Protein AF-A0A3D5ZH46-F1 (afdb_monomer)

pLDDT: mean 91.47, std 13.08, range [43.97, 98.62]

Secondary structure (DSSP, 8-state):
-------TT--TTPPP----S-TT-S-----SS--HHHHHHTSSS-SHHHHHHHHHHHHTT-BTT--STTTB--

Structure (mmCIF, N/CA/C/O backbone):
data_AF-A0A3D5ZH46-F1
#
_entry.id   AF-A0A3D5ZH46-F1
#
loop_
_atom_site.group_PDB
_atom_site.id
_atom_site.type_symbol
_atom_site.label_atom_id
_atom_site.label_alt_id
_atom_site.label_comp_id
_atom_site.label_asym_id
_atom_site.label_entity_id
_atom_site.label_seq_id
_atom_site.pdbx_PDB_ins_code
_atom_site.Cartn_x
_atom_site.Cartn_y
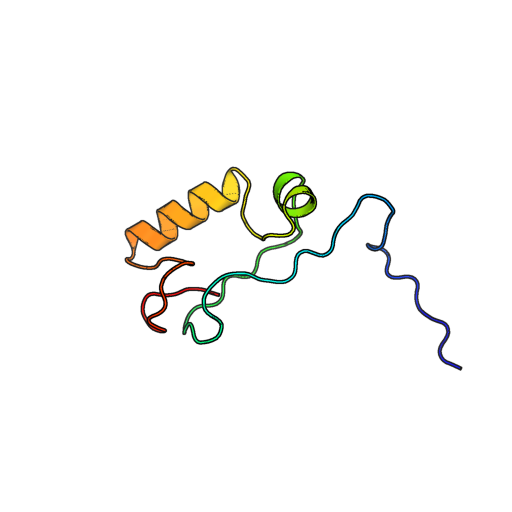_atom_site.Cartn_z
_atom_site.occupancy
_atom_site.B_iso_or_equiv
_atom_site.auth_seq_id
_atom_site.auth_comp_id
_atom_site.auth_asym_id
_atom_site.auth_atom_id
_atom_site.pdbx_PDB_model_num
ATOM 1 N N 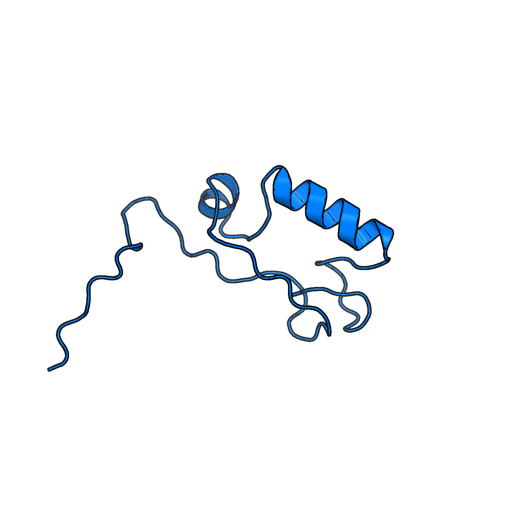. MET A 1 1 ? -4.664 -30.392 -23.321 1.00 43.97 1 MET A N 1
ATOM 2 C CA . MET A 1 1 ? -3.487 -29.652 -22.829 1.00 43.97 1 MET A CA 1
ATOM 3 C C . MET A 1 1 ? -3.799 -28.189 -23.073 1.00 43.97 1 MET A C 1
ATOM 5 O O . MET A 1 1 ? -3.992 -27.836 -24.226 1.00 43.97 1 MET A O 1
ATOM 9 N N . MET A 1 2 ? -4.023 -27.397 -22.022 1.00 44.06 2 MET A N 1
ATOM 10 C CA . MET A 1 2 ? -4.146 -25.943 -22.172 1.00 44.06 2 MET A CA 1
ATOM 11 C C . MET A 1 2 ? -2.761 -25.426 -22.549 1.00 44.06 2 MET A C 1
ATOM 13 O O . MET A 1 2 ? -1.811 -25.627 -21.800 1.00 44.06 2 MET A O 1
ATOM 17 N N . GLU A 1 3 ? -2.647 -24.847 -23.735 1.00 53.44 3 GLU A N 1
ATOM 18 C CA . GLU A 1 3 ? -1.481 -24.072 -24.142 1.00 53.44 3 GLU A CA 1
ATOM 19 C C . GLU A 1 3 ? -1.353 -22.905 -23.152 1.00 53.44 3 GLU A C 1
ATOM 21 O O . GLU A 1 3 ? -2.312 -22.153 -22.960 1.00 53.44 3 GLU A O 1
ATOM 26 N N . GLU A 1 4 ? -0.224 -22.807 -22.443 1.00 59.16 4 GLU A N 1
ATOM 27 C CA . GLU A 1 4 ? 0.027 -21.689 -21.535 1.00 59.16 4 GLU A CA 1
ATOM 28 C C . GLU A 1 4 ? -0.031 -20.391 -22.345 1.00 59.16 4 GLU A C 1
ATOM 30 O O . GLU A 1 4 ? 0.861 -20.105 -23.143 1.00 59.16 4 GLU A O 1
ATOM 35 N N . MET A 1 5 ? -1.091 -19.598 -22.158 1.00 57.00 5 MET A N 1
ATOM 36 C CA . MET A 1 5 ? -1.124 -18.240 -22.690 1.00 57.00 5 MET A CA 1
ATOM 37 C C . MET A 1 5 ? 0.074 -17.486 -22.101 1.00 57.00 5 MET A C 1
ATOM 39 O O . MET A 1 5 ? 0.174 -17.382 -20.873 1.00 57.00 5 MET A O 1
ATOM 43 N N . PRO A 1 6 ? 0.990 -16.951 -22.925 1.00 63.97 6 PRO A N 1
ATOM 44 C CA . PRO A 1 6 ? 2.128 -16.214 -22.410 1.00 63.97 6 PRO A CA 1
ATOM 45 C C . PRO A 1 6 ? 1.594 -14.989 -21.676 1.00 63.97 6 PRO A C 1
ATOM 47 O O . PRO A 1 6 ? 0.953 -14.136 -22.284 1.0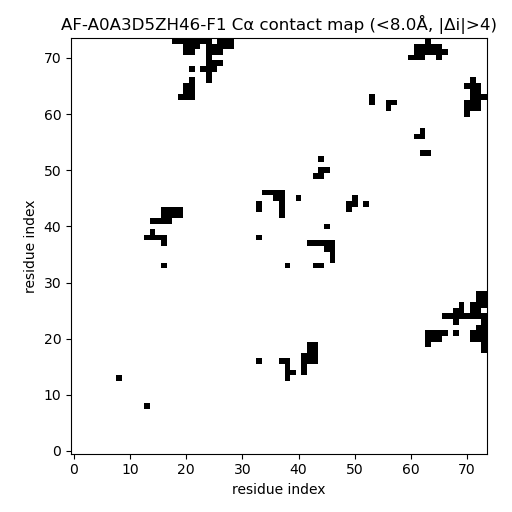0 63.97 6 PRO A O 1
ATOM 50 N N . PHE A 1 7 ? 1.834 -14.909 -20.365 1.00 68.44 7 PHE A N 1
ATOM 51 C CA . PHE A 1 7 ? 1.511 -13.726 -19.572 1.00 68.44 7 PHE A CA 1
ATOM 52 C C . PHE A 1 7 ? 2.202 -12.514 -20.218 1.00 68.44 7 PHE A C 1
ATOM 54 O O . PHE A 1 7 ? 3.425 -12.395 -20.107 1.00 68.44 7 PHE A O 1
ATOM 61 N N . PRO A 1 8 ? 1.468 -11.594 -20.874 1.00 71.12 8 PRO A N 1
ATOM 62 C CA . PRO A 1 8 ? 2.072 -10.553 -21.714 1.00 71.12 8 PRO A CA 1
ATOM 63 C C . PRO A 1 8 ? 2.909 -9.545 -20.908 1.00 71.12 8 PRO A C 1
ATOM 65 O O . PRO A 1 8 ? 3.717 -8.796 -21.463 1.00 71.12 8 PRO A O 1
ATOM 68 N N . LEU A 1 9 ? 2.734 -9.545 -19.585 1.00 73.00 9 LEU A N 1
ATOM 69 C CA . LEU A 1 9 ? 3.444 -8.699 -18.631 1.00 73.00 9 LEU A CA 1
ATOM 70 C C . LEU A 1 9 ? 4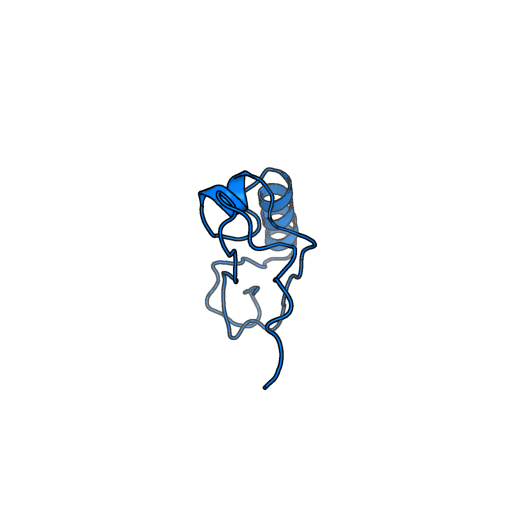.668 -9.383 -18.001 1.00 73.00 9 LEU A C 1
ATOM 72 O O . LEU A 1 9 ? 5.482 -8.710 -17.374 1.00 73.00 9 LEU A O 1
ATOM 76 N N . LYS A 1 10 ? 4.849 -10.699 -18.185 1.00 76.75 10 LYS A N 1
ATOM 77 C CA . LYS A 1 10 ? 5.992 -11.445 -17.643 1.00 76.75 10 LYS A CA 1
ATOM 78 C C . LYS A 1 10 ? 7.208 -11.251 -18.550 1.00 76.75 10 LYS A C 1
ATOM 80 O O . LYS A 1 10 ? 7.476 -12.051 -19.443 1.00 76.75 10 LYS A O 1
ATOM 85 N N . LYS A 1 11 ? 7.929 -10.152 -18.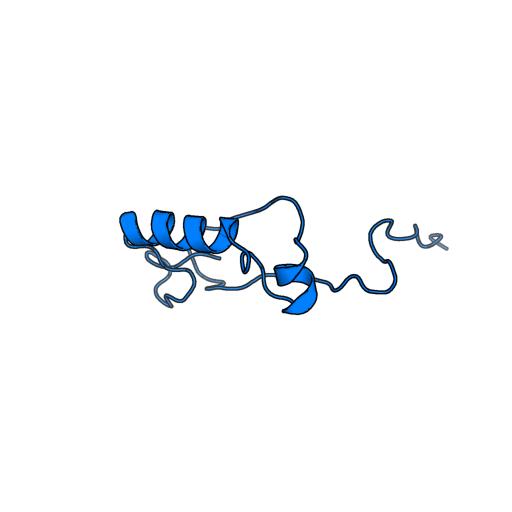328 1.00 82.06 11 LYS A N 1
ATOM 86 C CA . LYS A 1 11 ? 9.134 -9.767 -19.075 1.00 82.06 11 LYS A CA 1
ATOM 87 C C . LYS A 1 11 ? 10.370 -9.818 -18.168 1.00 82.06 11 LYS A C 1
ATOM 89 O O . LYS A 1 11 ? 10.244 -9.570 -16.968 1.00 82.06 11 LYS A O 1
ATOM 94 N N . PRO A 1 12 ? 11.569 -10.104 -18.707 1.00 82.12 12 PRO A N 1
ATOM 95 C CA . PRO A 1 12 ? 12.808 -9.952 -17.951 1.00 82.12 12 PRO A CA 1
ATOM 96 C C . PRO A 1 12 ? 12.916 -8.540 -17.356 1.00 82.12 12 PRO A C 1
ATOM 98 O O . PRO A 1 12 ? 12.637 -7.560 -18.042 1.00 82.12 12 PRO A O 1
ATOM 101 N N . GLY A 1 13 ? 13.300 -8.439 -16.082 1.00 85.19 13 GLY A N 1
ATOM 102 C CA . GLY A 1 13 ? 13.419 -7.156 -15.376 1.00 85.19 13 GLY A CA 1
ATOM 103 C C . GLY A 1 13 ? 12.114 -6.596 -14.794 1.00 85.19 13 GLY A C 1
ATOM 104 O O . GLY A 1 13 ? 12.164 -5.581 -14.102 1.00 85.19 13 GLY A O 1
ATOM 105 N N . VAL A 1 14 ? 10.973 -7.261 -15.012 1.00 88.38 14 VAL A N 1
ATOM 106 C CA . VAL A 1 14 ? 9.701 -6.940 -14.349 1.00 88.38 14 VAL A CA 1
ATOM 107 C C . VAL A 1 14 ? 9.471 -7.906 -13.186 1.00 88.38 14 VAL A C 1
ATOM 109 O O . VAL A 1 14 ? 9.452 -9.124 -13.359 1.00 88.38 14 VAL A O 1
ATOM 112 N N . ASN A 1 15 ? 9.298 -7.356 -11.991 1.00 91.94 15 ASN A N 1
ATOM 113 C CA . ASN A 1 15 ? 8.970 -8.062 -10.768 1.00 91.94 15 ASN A CA 1
ATOM 114 C C . ASN A 1 15 ? 7.465 -8.015 -10.511 1.00 91.94 15 ASN A C 1
ATOM 116 O O . ASN A 1 15 ? 6.778 -7.041 -10.813 1.00 91.94 15 ASN A O 1
ATOM 120 N N . PHE A 1 16 ? 6.968 -9.079 -9.891 1.00 92.44 16 PHE A N 1
ATOM 121 C CA . PHE A 1 16 ? 5.609 -9.114 -9.380 1.00 92.44 16 PHE A CA 1
ATOM 122 C C . PHE A 1 16 ? 5.496 -8.228 -8.136 1.00 92.44 16 PHE A C 1
ATOM 124 O O . PHE A 1 16 ? 6.270 -8.385 -7.191 1.00 92.44 16 PHE A O 1
ATOM 131 N N . VAL A 1 17 ? 4.526 -7.317 -8.147 1.00 95.38 17 VAL A N 1
ATOM 132 C CA . VAL A 1 17 ? 4.154 -6.467 -7.013 1.00 95.38 17 VAL A CA 1
ATOM 133 C C . VAL A 1 17 ? 2.759 -6.896 -6.609 1.00 95.38 17 VAL A C 1
ATOM 135 O O . VAL A 1 17 ? 1.818 -6.712 -7.377 1.00 95.38 17 VAL A O 1
ATOM 138 N N . PHE A 1 18 ? 2.657 -7.552 -5.456 1.00 94.56 18 PHE A N 1
ATOM 139 C CA . PHE A 1 18 ? 1.424 -8.219 -5.060 1.00 94.56 18 PHE A CA 1
ATOM 140 C C . PHE A 1 18 ? 0.493 -7.285 -4.286 1.00 94.56 18 PHE A C 1
ATOM 142 O O . PHE A 1 18 ? -0.493 -6.809 -4.834 1.00 94.56 18 PHE A O 1
ATOM 149 N N . ALA A 1 19 ? 0.819 -7.035 -3.021 1.00 96.19 19 ALA A N 1
ATOM 150 C CA . ALA A 1 19 ? 0.049 -6.216 -2.095 1.00 96.19 19 ALA A CA 1
ATOM 151 C C . ALA A 1 19 ? 0.936 -5.830 -0.901 1.00 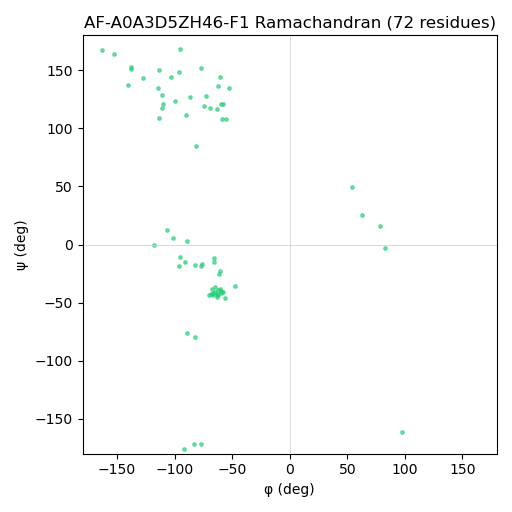96.19 19 ALA A C 1
ATOM 153 O O . ALA A 1 19 ? 2.014 -6.404 -0.720 1.00 96.19 19 ALA A O 1
ATOM 154 N N . ASP A 1 20 ? 0.471 -4.881 -0.095 1.00 96.56 20 ASP A N 1
ATOM 155 C CA . ASP A 1 20 ? 1.067 -4.467 1.178 1.00 96.56 20 ASP A CA 1
ATOM 156 C C . ASP A 1 20 ? -0.040 -3.907 2.088 1.00 96.56 20 ASP A C 1
ATOM 158 O O . ASP A 1 20 ? -1.121 -3.597 1.609 1.00 96.56 20 ASP A O 1
ATOM 162 N N . GLY A 1 21 ? 0.212 -3.768 3.385 1.00 96.69 21 GLY A N 1
ATOM 163 C CA . GLY A 1 21 ? -0.756 -3.234 4.345 1.00 96.69 21 GLY A CA 1
ATOM 164 C C . GLY A 1 21 ? -1.523 -4.302 5.122 1.00 96.69 21 GLY A C 1
ATOM 165 O O . GLY A 1 21 ? -1.087 -5.448 5.253 1.00 96.69 21 GLY A O 1
ATOM 166 N N . ASN A 1 22 ? -2.657 -3.917 5.711 1.00 97.81 22 ASN A N 1
ATOM 167 C CA . ASN A 1 22 ? -3.384 -4.768 6.652 1.00 97.81 22 ASN A CA 1
ATOM 168 C C . ASN A 1 22 ? -4.419 -5.648 5.930 1.00 97.81 22 ASN A C 1
ATOM 170 O O . ASN A 1 22 ? -5.440 -5.124 5.493 1.00 97.81 22 ASN A O 1
ATOM 174 N N . PRO A 1 23 ? -4.242 -6.982 5.868 1.00 97.06 23 PRO A N 1
ATOM 175 C CA . PRO A 1 23 ? -5.158 -7.874 5.1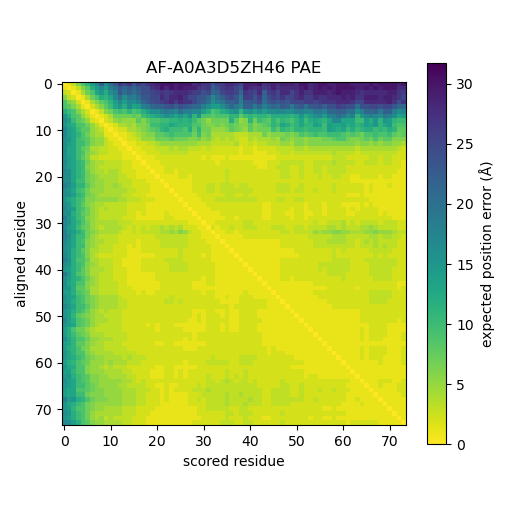48 1.00 97.06 23 PRO A CA 1
ATOM 176 C C . PRO A 1 23 ? -6.567 -7.946 5.755 1.00 97.06 23 PRO A C 1
ATOM 178 O O . PRO A 1 23 ? -7.470 -8.493 5.129 1.00 97.06 23 PRO A O 1
ATOM 181 N N . ASN A 1 24 ? -6.761 -7.416 6.966 1.00 97.81 24 ASN A N 1
ATOM 182 C CA . ASN A 1 24 ? -8.064 -7.306 7.616 1.00 97.81 24 ASN A CA 1
ATOM 183 C C . ASN A 1 24 ? -8.656 -5.889 7.529 1.00 97.81 24 ASN A C 1
ATOM 185 O O . ASN A 1 24 ? -9.670 -5.641 8.175 1.00 97.81 24 ASN A O 1
ATOM 189 N N . ALA A 1 25 ? -8.029 -4.949 6.812 1.00 98.31 25 ALA A N 1
ATOM 190 C CA . ALA A 1 25 ? -8.540 -3.588 6.680 1.00 98.31 25 ALA A CA 1
ATOM 191 C C . ALA A 1 25 ? -9.926 -3.553 6.021 1.00 98.31 25 ALA A C 1
ATOM 193 O O . ALA A 1 25 ? -10.217 -4.309 5.097 1.00 98.31 25 ALA A O 1
ATOM 194 N N . GLU A 1 26 ? -10.770 -2.623 6.469 1.00 98.06 26 GLU A N 1
ATOM 195 C CA . GLU A 1 26 ? -12.083 -2.380 5.855 1.00 98.06 26 GLU A CA 1
ATOM 196 C C . GLU A 1 26 ? -11.968 -1.602 4.526 1.00 98.06 26 GLU A C 1
ATOM 198 O O . GLU A 1 26 ? -12.905 -1.592 3.728 1.00 98.06 26 GLU A O 1
ATOM 203 N N . LEU A 1 27 ? -10.816 -0.967 4.274 1.00 97.88 27 LEU A N 1
ATOM 204 C CA . LEU A 1 27 ? -10.498 -0.233 3.051 1.00 97.88 27 LEU A CA 1
ATOM 205 C C . LEU A 1 27 ? -9.423 -0.968 2.241 1.00 97.88 27 LEU A C 1
ATOM 207 O O . LEU A 1 27 ? -8.342 -1.238 2.760 1.00 97.88 27 LEU A O 1
ATOM 211 N N . MET A 1 28 ? -9.693 -1.191 0.953 1.00 98.00 28 MET A N 1
ATOM 212 C CA . MET A 1 28 ? -8.708 -1.654 -0.029 1.00 98.00 28 MET A CA 1
ATOM 213 C C . MET A 1 28 ? -8.459 -0.573 -1.087 1.00 98.00 28 MET A C 1
ATOM 215 O O . MET A 1 28 ? -9.411 0.005 -1.620 1.00 98.00 28 MET A O 1
ATOM 219 N N . VAL A 1 29 ? -7.196 -0.319 -1.422 1.00 97.88 29 VAL A N 1
ATOM 220 C CA . VAL A 1 29 ? -6.771 0.625 -2.458 1.00 97.88 29 VAL A CA 1
ATOM 221 C C . VAL A 1 29 ? -6.183 -0.140 -3.640 1.00 97.88 29 VAL A C 1
ATOM 223 O O . VAL A 1 29 ? -5.149 -0.792 -3.538 1.00 97.88 29 VAL A O 1
ATOM 226 N N . VAL A 1 30 ? -6.819 -0.016 -4.806 1.00 97.38 30 VAL A N 1
ATOM 227 C CA . VAL A 1 30 ? -6.374 -0.674 -6.043 1.00 97.38 30 VAL A CA 1
ATOM 228 C C . VAL A 1 30 ? -5.840 0.370 -7.019 1.00 97.38 30 VAL A C 1
ATOM 230 O O . VAL A 1 30 ? -6.555 1.295 -7.402 1.00 97.38 30 VAL A O 1
ATOM 233 N N . GLY A 1 31 ? -4.571 0.227 -7.403 1.00 95.00 31 GLY A N 1
ATOM 234 C CA . GLY A 1 31 ? -3.927 1.033 -8.443 1.00 95.00 31 GLY A CA 1
ATOM 235 C C . GLY A 1 31 ? -4.022 0.391 -9.831 1.00 95.00 31 GLY A C 1
ATOM 236 O O . GLY A 1 31 ? -4.630 -0.661 -10.000 1.00 95.00 31 GLY A O 1
ATOM 237 N N . GLU A 1 32 ? -3.396 1.018 -10.828 1.00 94.31 32 GLU A N 1
ATOM 238 C CA . GLU A 1 32 ? -3.350 0.493 -12.200 1.00 94.31 32 GLU A CA 1
ATOM 239 C C . GLU A 1 32 ? -2.246 -0.563 -12.374 1.00 94.31 32 GLU A C 1
ATOM 241 O O . GLU A 1 32 ? -2.509 -1.764 -12.360 1.00 94.31 32 GLU A O 1
ATOM 246 N N . ALA A 1 33 ? -0.999 -0.118 -12.540 1.00 91.06 33 ALA A N 1
ATOM 247 C CA . ALA A 1 33 ? 0.160 -0.974 -12.750 1.00 91.06 33 ALA A CA 1
ATOM 248 C C . ALA A 1 33 ? 1.353 -0.472 -11.920 1.00 91.06 33 ALA A C 1
ATOM 250 O O . ALA A 1 33 ? 1.443 0.728 -11.644 1.00 91.06 33 ALA A O 1
ATOM 251 N N . PRO A 1 34 ? 2.287 -1.359 -11.531 1.00 94.62 34 PRO A N 1
ATOM 252 C CA . PRO A 1 34 ? 3.494 -0.951 -10.823 1.00 94.62 34 PRO A CA 1
ATOM 253 C C . PRO A 1 34 ? 4.363 -0.016 -11.670 1.00 94.62 34 PRO A C 1
ATOM 255 O O . PRO A 1 34 ? 4.600 -0.282 -12.850 1.00 94.62 34 PRO A O 1
ATOM 258 N N . GLY A 1 35 ? 4.871 1.049 -11.052 1.00 95.00 35 GLY A N 1
ATOM 259 C CA . GLY A 1 35 ? 5.904 1.896 -11.633 1.00 95.00 35 GLY A CA 1
ATOM 260 C C . GLY A 1 35 ? 7.305 1.323 -11.420 1.00 95.00 35 GLY A C 1
ATOM 261 O O . GLY A 1 35 ? 7.489 0.197 -10.954 1.00 95.00 35 GLY A O 1
ATOM 262 N N . GLU A 1 36 ? 8.322 2.113 -11.763 1.00 96.00 36 GLU A N 1
ATOM 263 C CA . GLU A 1 36 ? 9.731 1.714 -11.647 1.00 96.00 36 GLU A CA 1
ATOM 264 C C . GLU A 1 36 ? 10.147 1.428 -10.196 1.00 96.00 36 GLU A C 1
ATOM 266 O O . GLU A 1 36 ? 10.795 0.416 -9.922 1.00 96.00 36 GLU A O 1
ATOM 271 N N . GLU A 1 37 ? 9.733 2.278 -9.254 1.00 97.56 37 GLU A N 1
ATOM 272 C CA . GLU A 1 37 ? 10.067 2.111 -7.837 1.00 97.56 37 GLU A CA 1
ATOM 273 C C . GLU A 1 37 ? 9.368 0.896 -7.228 1.00 97.56 37 GLU A C 1
ATOM 275 O O . GLU A 1 37 ? 10.002 0.113 -6.519 1.00 97.56 37 GLU A O 1
ATOM 280 N N . GLU A 1 38 ? 8.091 0.683 -7.550 1.00 97.38 38 GLU A N 1
ATOM 281 C CA . GLU A 1 38 ? 7.350 -0.501 -7.121 1.00 97.38 38 GLU A CA 1
ATOM 282 C C . GLU A 1 38 ? 7.972 -1.771 -7.704 1.00 97.38 38 GLU A C 1
ATOM 284 O O . GLU A 1 38 ? 8.180 -2.750 -6.989 1.00 97.38 38 GLU A O 1
ATOM 289 N N . ASN A 1 39 ? 8.351 -1.742 -8.984 1.00 95.75 39 ASN A N 1
ATOM 290 C CA . ASN A 1 39 ? 9.051 -2.838 -9.639 1.00 95.75 39 ASN A CA 1
ATOM 291 C C . ASN A 1 39 ? 10.391 -3.154 -8.954 1.00 95.75 39 ASN A C 1
ATOM 293 O O . ASN A 1 39 ? 10.736 -4.321 -8.763 1.00 95.75 39 ASN A O 1
ATOM 297 N N . ARG A 1 40 ? 11.154 -2.129 -8.563 1.00 96.44 40 ARG A N 1
ATOM 298 C CA . ARG A 1 40 ? 12.454 -2.275 -7.895 1.00 96.44 40 ARG A CA 1
ATOM 299 C C . ARG A 1 40 ? 12.317 -2.819 -6.472 1.00 96.44 40 ARG A C 1
ATOM 301 O O . ARG A 1 40 ? 13.098 -3.684 -6.075 1.00 96.44 40 ARG A O 1
ATOM 308 N N . LEU A 1 41 ? 11.349 -2.310 -5.710 1.00 96.75 41 LEU A N 1
ATOM 309 C CA . LEU A 1 41 ? 11.157 -2.622 -4.289 1.00 96.75 41 LEU A CA 1
ATOM 310 C C . LEU A 1 41 ? 10.221 -3.803 -4.033 1.00 96.75 41 LEU A C 1
ATOM 312 O O . LEU A 1 41 ? 10.228 -4.348 -2.933 1.00 96.75 41 LEU A O 1
ATOM 316 N N . LYS A 1 42 ? 9.457 -4.224 -5.044 1.00 96.31 42 LYS A N 1
ATOM 317 C CA . LYS A 1 42 ? 8.441 -5.285 -4.963 1.00 96.31 42 LYS A CA 1
ATOM 318 C C . LYS A 1 42 ? 7.289 -4.953 -4.007 1.00 96.31 42 LYS A C 1
ATOM 320 O O . LYS A 1 42 ? 6.633 -5.855 -3.497 1.00 96.31 42 LYS A O 1
ATOM 325 N N . LEU A 1 43 ? 7.044 -3.661 -3.789 1.00 96.88 43 LEU A N 1
ATOM 326 C CA . LEU A 1 43 ? 5.994 -3.124 -2.922 1.00 96.88 43 LEU A CA 1
ATOM 327 C C . LEU A 1 43 ? 5.160 -2.101 -3.700 1.00 96.88 43 LEU A C 1
ATOM 329 O O . LEU A 1 43 ? 5.733 -1.377 -4.514 1.00 96.88 43 LEU A O 1
ATOM 333 N N . PRO A 1 44 ? 3.837 -2.028 -3.489 1.00 97.75 44 PRO A N 1
ATOM 334 C CA . PRO A 1 44 ? 2.970 -1.081 -4.181 1.00 97.75 44 PRO A CA 1
ATOM 335 C C . PRO A 1 44 ? 3.089 0.341 -3.606 1.00 97.75 44 PRO A C 1
ATOM 337 O O . PRO A 1 44 ? 3.337 0.536 -2.415 1.00 97.75 44 PRO A O 1
ATOM 340 N N . PHE A 1 45 ? 2.837 1.346 -4.452 1.00 97.62 45 PHE A N 1
ATOM 341 C CA . PHE A 1 45 ? 2.775 2.765 -4.072 1.00 97.62 45 PHE A CA 1
ATOM 342 C C . PHE A 1 45 ? 4.031 3.276 -3.332 1.00 97.62 45 PHE A C 1
ATOM 344 O O . PHE A 1 45 ? 3.937 3.917 -2.285 1.00 97.62 45 PHE A O 1
ATOM 351 N N . MET A 1 46 ? 5.214 3.010 -3.882 1.00 97.50 46 MET A N 1
ATOM 352 C CA . MET A 1 46 ? 6.504 3.479 -3.365 1.00 97.50 46 MET A CA 1
ATOM 353 C C . MET A 1 46 ? 7.005 4.767 -4.043 1.00 97.50 46 MET A C 1
ATOM 355 O O . MET A 1 46 ? 7.869 5.461 -3.499 1.00 97.50 46 MET A O 1
ATOM 359 N N . GLY A 1 47 ? 6.475 5.110 -5.220 1.00 96.81 47 GLY A N 1
ATOM 360 C CA . GLY A 1 47 ? 6.816 6.321 -5.966 1.00 96.81 47 GLY A CA 1
ATOM 361 C C . GLY A 1 47 ? 6.180 7.610 -5.420 1.00 96.81 47 GLY A C 1
ATOM 362 O O . GLY A 1 47 ? 5.540 7.641 -4.369 1.00 96.81 47 GLY A O 1
ATOM 363 N N . GLN A 1 48 ? 6.321 8.711 -6.169 1.00 97.75 48 GLN A N 1
ATOM 364 C CA . GLN A 1 48 ? 5.780 10.030 -5.792 1.00 97.75 48 GLN A CA 1
ATOM 365 C C . GLN A 1 48 ? 4.255 10.003 -5.586 1.00 97.75 48 GLN A C 1
ATOM 367 O O . GLN A 1 48 ? 3.750 10.591 -4.632 1.00 97.75 48 GLN A O 1
ATOM 372 N N . ALA A 1 49 ? 3.531 9.293 -6.458 1.00 96.75 49 ALA A N 1
ATOM 373 C CA . ALA A 1 49 ? 2.083 9.128 -6.345 1.00 96.75 49 ALA A CA 1
ATOM 374 C C . ALA A 1 49 ? 1.691 8.347 -5.079 1.00 96.75 49 ALA A C 1
ATOM 376 O O . ALA A 1 49 ? 0.711 8.693 -4.428 1.00 96.75 49 ALA A O 1
ATOM 377 N N . GLY A 1 50 ? 2.488 7.349 -4.685 1.00 97.62 50 GLY A N 1
ATOM 378 C CA . GLY A 1 50 ? 2.269 6.599 -3.451 1.00 97.62 50 GLY A CA 1
ATOM 379 C C . GLY A 1 50 ? 2.478 7.432 -2.189 1.00 97.62 50 GLY A C 1
ATOM 380 O O . GLY A 1 50 ? 1.670 7.375 -1.268 1.00 97.62 50 GLY A O 1
ATOM 381 N N . LYS A 1 51 ? 3.480 8.318 -2.187 1.00 97.81 51 LYS A N 1
ATOM 382 C CA . LYS A 1 51 ? 3.668 9.290 -1.095 1.00 97.81 51 LYS A CA 1
ATOM 383 C C . LYS A 1 51 ? 2.488 10.253 -0.967 1.00 97.81 51 LYS A C 1
ATOM 385 O O . LYS A 1 51 ? 2.099 10.598 0.146 1.00 97.81 51 LYS A O 1
ATOM 390 N N . LEU A 1 52 ? 1.919 10.694 -2.091 1.00 98.25 52 LEU A N 1
ATOM 391 C CA . LEU A 1 52 ? 0.713 11.521 -2.077 1.00 98.25 52 LEU A CA 1
ATOM 392 C C . LEU A 1 52 ? -0.493 10.732 -1.547 1.00 98.25 52 LEU A C 1
ATOM 394 O O . LEU A 1 52 ? -1.245 11.259 -0.732 1.00 98.25 52 LEU A O 1
ATOM 398 N N . LEU A 1 53 ? -0.647 9.467 -1.950 1.00 98.06 53 LEU A N 1
ATOM 399 C CA . LEU A 1 53 ? -1.672 8.575 -1.404 1.00 98.06 53 LEU A CA 1
ATOM 400 C C . LEU A 1 53 ? -1.555 8.463 0.124 1.00 98.06 53 LEU A C 1
ATOM 402 O O . LEU A 1 53 ? -2.553 8.632 0.819 1.00 98.06 5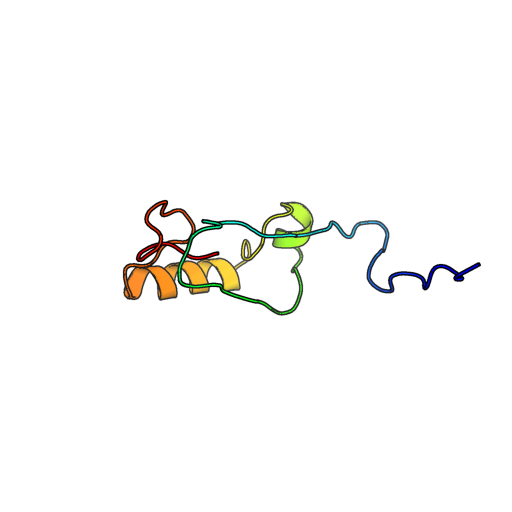3 LEU A O 1
ATOM 406 N N . ASP A 1 54 ? -0.348 8.269 0.657 1.00 98.25 54 ASP A N 1
ATOM 407 C CA . ASP A 1 54 ? -0.120 8.212 2.106 1.00 98.25 54 ASP A CA 1
ATOM 408 C C . ASP A 1 54 ? -0.537 9.506 2.814 1.00 98.25 54 ASP A C 1
ATOM 410 O O . ASP A 1 54 ? -1.148 9.467 3.882 1.00 98.25 54 ASP A O 1
ATOM 414 N N . GLN A 1 55 ? -0.258 10.665 2.211 1.00 98.62 55 GLN A N 1
ATOM 415 C CA . GLN A 1 55 ? -0.693 11.959 2.743 1.00 98.62 55 GLN A CA 1
ATOM 416 C C . GLN A 1 55 ? -2.221 12.094 2.744 1.00 98.62 55 GLN A C 1
ATOM 418 O O . GLN A 1 55 ? -2.788 12.586 3.719 1.00 98.62 55 GLN A O 1
ATOM 423 N N . MET A 1 56 ? -2.891 11.639 1.683 1.00 98.50 56 MET A N 1
ATOM 424 C CA . MET A 1 56 ? -4.352 11.675 1.578 1.00 98.50 56 MET A CA 1
ATOM 425 C C . MET A 1 56 ? -5.025 10.748 2.596 1.00 98.50 56 MET A C 1
ATOM 427 O O . MET A 1 56 ? -5.980 11.162 3.249 1.00 98.50 56 MET A O 1
ATOM 431 N N . LEU A 1 57 ? -4.513 9.525 2.770 1.00 98.44 57 LEU A N 1
ATOM 432 C CA . LEU A 1 57 ? -5.004 8.583 3.782 1.00 98.44 57 LEU A CA 1
ATOM 433 C C . LEU A 1 57 ? -4.785 9.134 5.195 1.00 98.44 57 LEU A C 1
ATOM 435 O O . LEU A 1 57 ? -5.706 9.144 6.012 1.00 98.44 57 LEU A O 1
ATOM 439 N N . SER A 1 58 ? -3.597 9.680 5.459 1.00 98.44 58 SER A N 1
ATOM 440 C CA . SER A 1 58 ? -3.263 10.279 6.752 1.00 98.44 58 SER A CA 1
ATOM 441 C C . SER A 1 58 ? -4.183 11.453 7.103 1.00 98.44 58 SER A C 1
ATOM 443 O O . SER A 1 58 ? -4.641 11.562 8.241 1.00 98.44 58 SER A O 1
ATOM 445 N N . ALA A 1 59 ? -4.551 12.283 6.119 1.00 98.62 59 ALA A N 1
ATOM 446 C CA . ALA A 1 59 ? -5.473 13.403 6.314 1.00 98.62 59 ALA A CA 1
ATOM 447 C C . ALA A 1 59 ? -6.873 12.979 6.799 1.00 98.62 59 ALA A C 1
ATOM 449 O O . ALA A 1 59 ? -7.572 13.785 7.412 1.00 98.62 59 ALA A O 1
ATOM 450 N N . ILE A 1 60 ? -7.272 11.725 6.561 1.00 98.00 60 ILE A N 1
ATOM 451 C CA . ILE A 1 60 ? -8.536 11.143 7.040 1.00 98.00 60 ILE A CA 1
ATOM 452 C C . ILE A 1 60 ? -8.338 10.134 8.184 1.00 98.00 60 ILE A C 1
ATOM 454 O O . ILE A 1 60 ? -9.269 9.417 8.542 1.00 98.00 60 ILE A O 1
ATOM 458 N N . GLY A 1 61 ? -7.143 10.082 8.780 1.00 98.25 61 GLY A N 1
ATOM 459 C CA . GLY A 1 61 ? -6.830 9.213 9.918 1.00 98.25 61 GLY A CA 1
ATOM 460 C C . GLY A 1 61 ? -6.566 7.747 9.561 1.00 98.25 61 GLY A C 1
ATOM 461 O O . GLY A 1 61 ? -6.578 6.902 10.455 1.00 98.25 61 GLY A O 1
ATOM 462 N N . ILE A 1 62 ? -6.319 7.440 8.285 1.00 98.56 62 ILE A N 1
ATOM 463 C CA . ILE A 1 62 ? -6.006 6.091 7.799 1.00 98.56 62 ILE A CA 1
ATOM 464 C C . ILE A 1 62 ? -4.505 5.967 7.520 1.00 98.56 62 ILE A C 1
ATOM 466 O O . ILE A 1 62 ? -3.860 6.901 7.048 1.00 98.56 62 ILE A O 1
ATOM 470 N N . SER A 1 63 ? -3.931 4.795 7.786 1.00 98.12 63 SER A N 1
ATOM 471 C CA . SER A 1 63 ? -2.553 4.469 7.412 1.00 98.12 63 SER A CA 1
ATOM 472 C C . SER A 1 63 ? -2.446 3.030 6.926 1.00 98.12 63 SER A C 1
ATOM 474 O O . SER A 1 63 ? -2.969 2.117 7.560 1.00 98.12 63 SER A O 1
ATOM 476 N N . ARG A 1 64 ? -1.697 2.806 5.840 1.00 96.62 64 ARG A N 1
ATOM 477 C CA . ARG A 1 64 ? -1.416 1.458 5.314 1.00 96.62 64 ARG A CA 1
ATOM 478 C C . ARG A 1 64 ? -0.660 0.576 6.315 1.00 96.62 64 ARG A C 1
ATOM 480 O O . ARG A 1 64 ? -0.804 -0.636 6.287 1.00 96.62 64 ARG A O 1
ATOM 487 N N . ALA A 1 65 ? 0.084 1.176 7.246 1.00 96.44 65 ALA A N 1
ATOM 488 C CA . ALA A 1 65 ? 0.828 0.461 8.285 1.00 96.44 65 ALA A CA 1
ATOM 489 C C . ALA A 1 65 ? 0.017 0.214 9.576 1.00 96.44 65 ALA A C 1
ATOM 491 O O . ALA A 1 65 ? 0.573 -0.263 10.563 1.00 96.44 65 ALA A O 1
ATOM 492 N N . ASN A 1 66 ? -1.268 0.590 9.623 1.00 97.56 66 ASN A N 1
ATOM 493 C CA . ASN A 1 66 ? -2.078 0.460 10.834 1.00 97.56 66 ASN A CA 1
ATOM 494 C C . ASN A 1 66 ? -2.720 -0.933 10.947 1.00 97.56 66 ASN A C 1
ATOM 496 O O . ASN A 1 66 ? -3.435 -1.389 10.054 1.00 97.56 66 ASN A O 1
ATOM 500 N N . GLU A 1 67 ? -2.510 -1.588 12.086 1.00 96.88 67 GLU A N 1
ATOM 501 C CA . GLU A 1 67 ? -3.030 -2.930 12.369 1.00 96.88 67 GLU A CA 1
ATOM 502 C C . GLU A 1 67 ? -4.523 -2.947 12.731 1.00 96.88 67 GLU A C 1
ATOM 504 O O . GLU A 1 67 ? -5.167 -3.991 12.630 1.00 96.88 67 GLU A O 1
ATOM 509 N N . ASN A 1 68 ? -5.113 -1.811 13.122 1.00 97.88 68 ASN A N 1
ATOM 510 C CA . ASN A 1 68 ? -6.550 -1.729 13.377 1.00 97.88 68 ASN A CA 1
ATOM 511 C C . ASN A 1 68 ? -7.330 -1.737 12.044 1.00 97.88 68 ASN A C 1
ATOM 513 O O . ASN A 1 68 ? -7.183 -0.783 11.279 1.00 97.88 68 ASN A O 1
ATOM 517 N N . PRO A 1 69 ? -8.219 -2.721 11.791 1.00 97.69 69 PRO A N 1
ATOM 518 C CA . PRO A 1 69 ? -9.015 -2.821 10.562 1.00 97.69 69 PRO A CA 1
ATOM 519 C C . PRO A 1 69 ? -9.717 -1.538 10.100 1.00 97.69 69 PRO A C 1
ATOM 521 O O . PRO A 1 69 ? -9.804 -1.278 8.904 1.00 97.69 69 PRO A O 1
ATOM 524 N N . LYS A 1 70 ? -10.193 -0.714 11.042 1.00 97.94 70 LYS A N 1
ATOM 525 C CA . LYS A 1 70 ? -10.952 0.519 10.757 1.00 97.94 70 LYS A CA 1
ATOM 526 C C . LYS A 1 70 ? -10.085 1.726 10.420 1.00 97.94 70 LYS A C 1
ATOM 528 O O . LYS A 1 70 ? -10.593 2.729 9.932 1.00 97.94 70 LYS A O 1
ATOM 533 N N . LEU A 1 71 ? -8.801 1.655 10.758 1.00 98.44 71 LEU A N 1
ATOM 534 C CA . LEU A 1 71 ? -7.824 2.732 10.570 1.00 98.44 71 LEU A CA 1
ATOM 535 C C . LEU A 1 71 ? -6.695 2.314 9.612 1.00 98.44 71 LEU A C 1
ATOM 537 O O . LEU A 1 71 ? -5.766 3.088 9.373 1.00 98.44 71 LEU A O 1
ATOM 541 N N . GLY A 1 72 ? -6.757 1.079 9.115 1.00 97.94 72 GLY A N 1
ATOM 542 C CA . GLY A 1 72 ? -5.827 0.479 8.172 1.00 97.94 72 GLY A CA 1
ATOM 543 C C . GLY A 1 72 ? -6.301 0.599 6.729 1.00 97.94 72 GLY A C 1
ATOM 544 O O . GLY A 1 72 ? -7.456 0.924 6.456 1.00 97.94 72 GLY A O 1
ATOM 545 N N . ALA A 1 73 ? -5.396 0.291 5.808 1.00 98.06 73 ALA A N 1
ATOM 546 C CA . ALA A 1 73 ? -5.714 0.056 4.408 1.00 98.06 73 ALA A CA 1
ATOM 547 C C . ALA A 1 73 ? -4.920 -1.152 3.898 1.00 98.06 73 ALA A C 1
ATOM 549 O O . ALA A 1 73 ? -3.827 -1.430 4.407 1.00 98.06 73 ALA A O 1
ATOM 550 N N . TYR A 1 74 ? -5.495 -1.839 2.916 1.00 97.88 74 TYR A N 1
ATOM 551 C CA . TYR A 1 74 ? -4.877 -2.916 2.147 1.00 97.88 74 TYR A CA 1
ATOM 552 C C . TYR A 1 74 ? -4.629 -2.481 0.703 1.00 97.88 74 TYR A C 1
ATOM 554 O O . TYR A 1 74 ? -5.494 -1.753 0.166 1.00 97.88 74 TYR A O 1
#

Radius of gyration: 15.01 Å; Cα contacts (8 Å, |Δi|>4): 100; chains: 1; bounding box: 26×43×38 Å

Sequence (74 aa):
MMEEMPFPLKKPGVNFVFADGNPNAELMVVGEAPGEEENRLKLPFMGQAGKLLDQMLSAIGISRANENPKLGAY

Foldseek 3Di:
DPDPDPPPQPDPLFDAQDEAAAPLAPAEDDDDDDDPQCRVVSYPLPDPNSVVVQVVLVVVQAHSHDHPNDRHYD

Mean predicted aligned error: 5.07 Å

Nearest PDB structures (foldseek):
  1ui1-assembly1_A  TM=9.681E-01  e=6.195E-03  Thermus thermophilus
  4zbz-assembly1_A  TM=9.634E-01  e=8.185E-03  Sulfurisphaera tokodaii str. 7
  6ajq-assembly1_A  TM=9.182E-01  e=1.761E-02  Mycolicibacterium smegmatis MC2 155
  8iiq-assembly1_A  TM=9.084E-01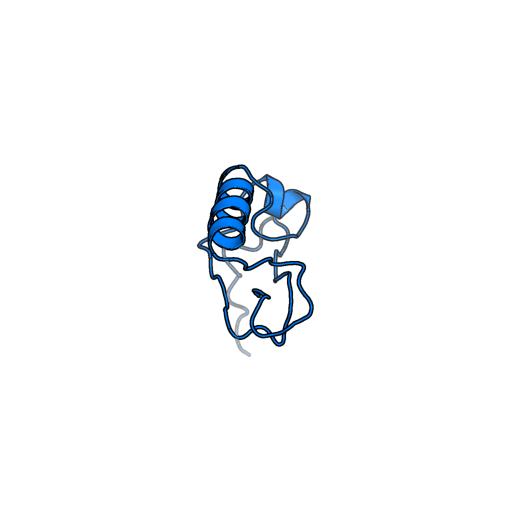  e=3.073E-02  Mycolicibacterium smegmatis MC2 155
  6ajs-assembly1_A  TM=7.975E-01  e=2.024E-02  Mycolicibacterium smegmatis MC2 155

Solvent-accessible surface area (backbone atoms only — not comparable to full-atom values): 4533 Å² total; per-residue (Å²): 132,86,76,81,74,75,61,91,76,77,44,93,96,60,52,79,56,85,72,61,55,24,93,70,27,80,39,75,71,85,78,91,75,80,51,73,53,12,37,74,70,43,36,67,62,67,41,75,67,25,54,50,48,53,52,57,36,44,76,74,65,28,37,47,86,30,84,51,34,91,34,13,22,45